Protein AF-A0ABD2WSD4-F1 (afdb_monomer)

pLDDT: mean 78.2, std 15.81, range [37.16, 94.56]

Structure (mmCIF, N/CA/C/O backbone):
data_AF-A0ABD2WSD4-F1
#
_entry.id   AF-A0ABD2WSD4-F1
#
loop_
_atom_site.gro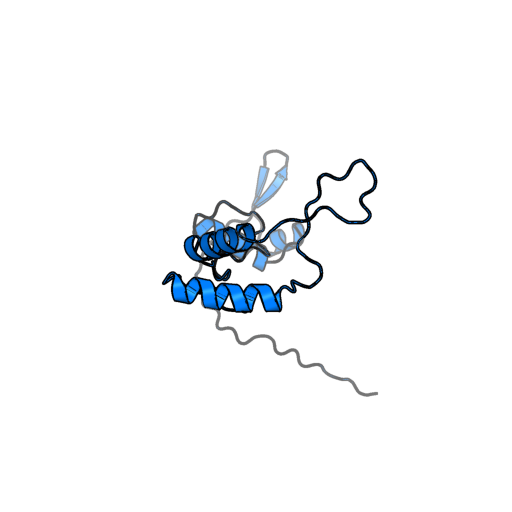up_PDB
_atom_site.id
_atom_site.type_symbol
_atom_site.label_atom_id
_atom_site.label_alt_id
_atom_site.label_comp_id
_atom_site.label_asym_id
_atom_site.label_entity_id
_atom_site.label_seq_id
_atom_site.pdbx_PDB_ins_code
_atom_site.Cartn_x
_atom_site.Cartn_y
_atom_site.Cartn_z
_atom_site.occupancy
_atom_site.B_iso_or_equiv
_atom_site.auth_seq_id
_atom_site.auth_comp_id
_atom_site.auth_asym_id
_atom_site.auth_atom_id
_atom_site.pdbx_PDB_model_num
ATOM 1 N N . MET A 1 1 ? -13.947 -34.065 -41.151 1.00 37.53 1 MET A N 1
ATOM 2 C CA . MET A 1 1 ? -12.905 -33.498 -40.272 1.00 37.53 1 MET A CA 1
ATOM 3 C C . MET A 1 1 ? -13.086 -31.996 -40.296 1.00 37.53 1 MET A C 1
ATOM 5 O O . MET A 1 1 ? -12.876 -31.385 -41.333 1.00 37.53 1 MET A O 1
ATOM 9 N N . SER A 1 2 ? -13.645 -31.457 -39.219 1.00 37.16 2 SER A N 1
ATOM 10 C CA . SER A 1 2 ? -14.082 -30.067 -39.098 1.00 37.16 2 SER A CA 1
ATOM 11 C C . SER A 1 2 ? -12.880 -29.175 -38.793 1.00 37.16 2 SER A C 1
ATOM 13 O O . SER A 1 2 ? -12.248 -29.340 -37.753 1.00 37.16 2 SER A O 1
ATOM 15 N N . GLU A 1 3 ? -12.548 -28.251 -39.689 1.00 42.81 3 GLU A N 1
ATOM 16 C CA . GLU A 1 3 ? -11.527 -27.234 -39.435 1.00 42.81 3 GLU A CA 1
ATOM 17 C C . GLU A 1 3 ? -12.188 -26.005 -38.801 1.00 4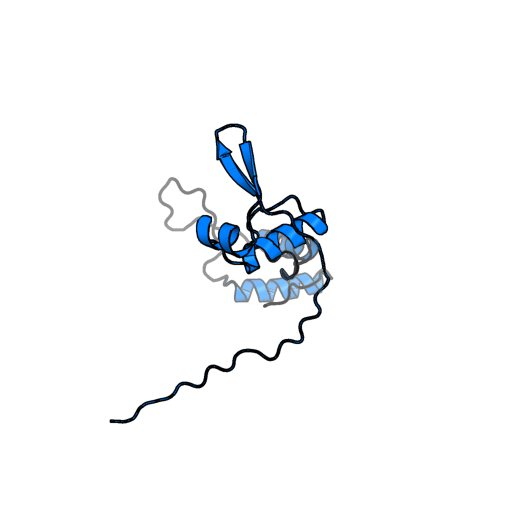2.81 3 GLU A C 1
ATOM 19 O O . GLU A 1 3 ? -12.738 -25.139 -39.485 1.00 42.81 3 GLU A O 1
ATOM 24 N N . ASP A 1 4 ? -12.143 -25.948 -37.468 1.00 43.78 4 ASP A N 1
ATOM 25 C CA . ASP A 1 4 ? -12.485 -24.770 -36.671 1.00 43.78 4 ASP A CA 1
ATOM 26 C C . ASP A 1 4 ? -11.496 -23.634 -36.974 1.00 43.78 4 ASP A C 1
ATOM 28 O O . ASP A 1 4 ? -10.434 -23.480 -36.360 1.00 43.78 4 ASP A O 1
ATOM 32 N N . ARG A 1 5 ? -11.853 -22.811 -37.958 1.00 46.75 5 ARG A N 1
ATOM 33 C CA . ARG A 1 5 ? -11.163 -21.567 -38.288 1.00 46.75 5 ARG A CA 1
ATOM 34 C C . ARG A 1 5 ? -11.478 -20.539 -37.197 1.00 46.75 5 ARG A C 1
ATOM 36 O O . ARG A 1 5 ? -12.403 -19.744 -37.332 1.00 46.75 5 ARG A O 1
ATOM 43 N N . ARG A 1 6 ? -10.705 -20.545 -36.106 1.00 46.69 6 ARG A N 1
ATOM 44 C CA . ARG A 1 6 ? -10.730 -19.474 -35.094 1.00 46.69 6 ARG A CA 1
ATOM 45 C C . ARG A 1 6 ? -10.366 -18.148 -35.770 1.00 46.69 6 ARG A C 1
ATOM 47 O O . ARG A 1 6 ? -9.192 -17.859 -35.992 1.00 46.69 6 ARG A O 1
ATOM 54 N N . GLN A 1 7 ? -11.370 -17.351 -36.125 1.00 47.84 7 GLN A N 1
ATOM 55 C CA . GLN A 1 7 ? -11.170 -15.959 -36.512 1.00 47.84 7 GLN A CA 1
ATOM 56 C C . GLN A 1 7 ? -10.588 -15.214 -35.307 1.00 47.84 7 GLN A C 1
ATOM 58 O O . GLN A 1 7 ? -11.196 -15.169 -34.242 1.00 47.84 7 GLN A O 1
ATOM 63 N N . ASN A 1 8 ? -9.384 -14.672 -35.470 1.00 43.84 8 ASN A N 1
ATOM 64 C CA . ASN A 1 8 ? -8.741 -13.816 -34.486 1.00 43.84 8 ASN A CA 1
ATOM 65 C C . ASN A 1 8 ? -9.231 -12.367 -34.685 1.00 43.84 8 ASN A C 1
ATOM 67 O O . ASN A 1 8 ? -8.937 -11.790 -35.735 1.00 43.84 8 ASN A O 1
ATOM 71 N N . PRO A 1 9 ? -9.952 -11.758 -33.728 1.00 45.53 9 PRO A N 1
ATOM 72 C CA . PRO A 1 9 ? -10.396 -10.373 -33.818 1.00 45.53 9 PRO A CA 1
ATOM 73 C C . PRO A 1 9 ? -9.261 -9.425 -33.386 1.00 45.53 9 PRO A C 1
ATOM 75 O O . PRO A 1 9 ? -9.311 -8.789 -32.337 1.00 45.53 9 PRO A O 1
ATOM 78 N N . LEU A 1 10 ? -8.211 -9.332 -34.203 1.00 46.12 10 LEU A N 1
ATOM 79 C CA . LEU A 1 10 ? -7.249 -8.225 -34.175 1.00 46.12 10 LEU A CA 1
ATOM 80 C C . LEU A 1 10 ? -7.657 -7.242 -35.277 1.00 46.12 10 LEU A C 1
ATOM 82 O O . LEU A 1 10 ? -7.934 -7.656 -36.392 1.00 46.12 10 LEU A O 1
ATOM 86 N N . ALA A 1 11 ? -7.658 -5.932 -35.126 1.00 42.78 11 ALA A N 1
ATOM 87 C CA . ALA A 1 11 ? -7.443 -5.063 -33.993 1.00 42.78 11 ALA A CA 1
ATOM 88 C C . ALA A 1 11 ? -7.926 -3.707 -34.515 1.00 42.78 11 ALA A C 1
ATOM 90 O O . ALA A 1 11 ? -7.233 -3.070 -35.306 1.00 42.78 11 ALA A O 1
ATOM 91 N N . ASN A 1 12 ? -9.130 -3.279 -34.146 1.00 44.84 12 ASN A N 1
ATOM 92 C CA . ASN A 1 12 ? -9.549 -1.918 -34.449 1.00 44.84 12 ASN A CA 1
ATOM 93 C C . ASN A 1 12 ? -9.056 -1.024 -33.311 1.00 44.84 12 ASN A C 1
ATOM 95 O O . ASN A 1 12 ? -9.745 -0.828 -32.313 1.00 44.84 12 ASN A O 1
ATOM 99 N N . GLN A 1 13 ? -7.817 -0.551 -33.420 1.00 51.56 13 GLN A N 1
ATOM 100 C CA . GLN A 1 13 ? -7.329 0.542 -32.590 1.00 51.56 13 GLN A CA 1
ATOM 101 C C . GLN A 1 13 ? -6.702 1.583 -33.505 1.00 51.56 13 GLN A C 1
ATOM 103 O O . GLN A 1 13 ? -5.620 1.391 -34.054 1.00 51.56 13 GLN A O 1
ATOM 108 N N . ALA A 1 14 ? -7.441 2.678 -33.676 1.00 42.09 14 ALA A N 1
ATOM 109 C CA . ALA A 1 14 ? -7.022 3.88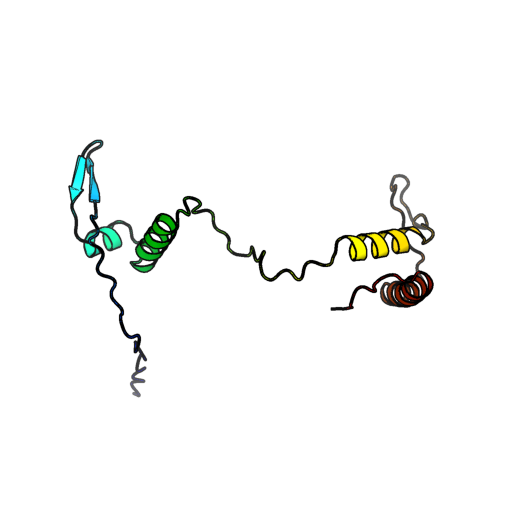4 -34.362 1.00 42.09 14 ALA A CA 1
ATOM 110 C C . ALA A 1 14 ? -5.652 4.348 -33.837 1.00 42.09 14 ALA A C 1
ATOM 112 O O . ALA A 1 14 ? -5.528 4.875 -32.729 1.00 42.09 14 ALA A O 1
ATOM 113 N N . GLY A 1 15 ? -4.611 4.129 -34.637 1.00 40.66 15 GLY A N 1
ATOM 114 C CA . GLY A 1 15 ? -3.255 4.552 -34.328 1.00 40.66 15 GLY A CA 1
ATOM 115 C C . GLY A 1 15 ? -3.117 6.064 -34.463 1.00 40.66 15 GLY A C 1
ATOM 116 O O . GLY A 1 15 ? -2.854 6.574 -35.546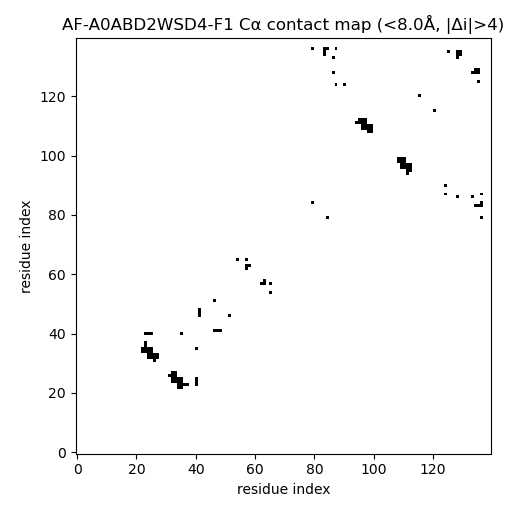 1.00 40.66 15 GLY A O 1
ATOM 117 N N . LYS A 1 16 ? -3.251 6.802 -33.357 1.00 49.31 16 LYS A N 1
ATOM 118 C CA . LYS A 1 16 ? -2.678 8.151 -33.254 1.00 49.31 16 LYS A CA 1
ATOM 119 C C . LYS A 1 16 ? -1.167 8.007 -33.053 1.00 49.31 16 LYS A C 1
ATOM 121 O O . LYS A 1 16 ? -0.682 7.961 -31.923 1.00 49.31 16 LYS A O 1
ATOM 126 N N . GLU A 1 17 ? -0.415 7.915 -34.145 1.00 54.53 17 GLU A N 1
ATOM 127 C CA . GLU A 1 17 ? 1.047 7.945 -34.091 1.00 54.53 17 GLU A CA 1
ATOM 128 C C . GLU A 1 17 ? 1.535 9.366 -33.788 1.00 54.53 17 GLU A C 1
ATOM 130 O O . GLU A 1 17 ? 1.543 10.252 -34.640 1.00 54.53 17 GLU A O 1
ATOM 135 N N . LYS A 1 18 ? 1.974 9.602 -32.548 1.00 54.44 18 LYS A N 1
ATOM 136 C CA . LYS A 1 18 ? 2.861 10.732 -32.255 1.00 54.44 18 LYS A CA 1
ATOM 137 C C . LYS A 1 18 ? 4.258 10.340 -32.728 1.00 54.44 18 LYS A C 1
ATOM 139 O O . LYS A 1 18 ? 4.937 9.549 -32.071 1.00 54.44 18 LYS A O 1
ATOM 144 N N . ASN A 1 19 ? 4.639 10.859 -33.891 1.00 55.75 19 ASN A N 1
ATOM 145 C CA . ASN A 1 19 ? 5.909 10.583 -34.547 1.00 55.75 19 ASN A CA 1
ATOM 146 C C . ASN A 1 19 ? 7.071 11.108 -33.685 1.00 55.75 19 ASN A C 1
ATOM 148 O O . ASN A 1 19 ? 7.302 12.311 -33.581 1.00 55.75 19 ASN A O 1
ATOM 152 N N . HIS A 1 20 ? 7.770 10.201 -33.010 1.00 64.94 20 HIS A N 1
ATOM 153 C CA . HIS A 1 20 ? 9.004 10.506 -32.299 1.00 64.94 20 HIS A CA 1
ATOM 154 C C . HIS A 1 20 ? 10.114 9.687 -32.932 1.00 64.94 20 HIS A C 1
ATOM 156 O O . HIS A 1 20 ? 10.041 8.457 -32.929 1.00 64.94 20 HIS A O 1
ATOM 162 N N . ASN A 1 21 ? 11.147 10.364 -33.429 1.00 77.00 21 ASN A N 1
ATOM 163 C CA . ASN A 1 21 ? 12.318 9.683 -33.949 1.00 77.00 21 ASN A CA 1
ATOM 164 C C . ASN A 1 21 ? 13.087 9.040 -32.783 1.00 77.00 21 ASN A C 1
ATOM 166 O O . ASN A 1 21 ? 13.371 9.703 -31.783 1.00 77.00 21 ASN A O 1
ATOM 170 N N . ARG A 1 22 ? 13.374 7.739 -32.881 1.00 82.50 22 ARG A N 1
ATOM 171 C CA . ARG A 1 22 ? 14.051 6.966 -31.832 1.00 82.50 22 ARG A CA 1
ATOM 172 C C . ARG A 1 22 ? 15.333 6.374 -32.386 1.00 82.50 22 ARG A C 1
ATOM 174 O O . ARG A 1 22 ? 15.309 5.687 -33.403 1.00 82.50 22 ARG A O 1
ATOM 181 N N . LEU A 1 23 ? 16.431 6.606 -31.678 1.00 89.00 23 LEU A N 1
ATOM 182 C CA . LEU A 1 23 ? 17.713 5.983 -31.965 1.00 89.00 23 LEU A CA 1
ATOM 183 C C . LEU A 1 23 ? 17.834 4.688 -31.156 1.00 89.00 23 LEU A C 1
ATOM 185 O O . LEU A 1 23 ? 17.754 4.721 -29.931 1.00 89.00 23 LEU A O 1
ATOM 189 N N . TYR A 1 24 ? 18.036 3.566 -31.843 1.00 90.81 24 TYR A N 1
ATOM 190 C CA . TYR A 1 24 ? 18.288 2.266 -31.225 1.00 90.81 24 TYR A CA 1
ATOM 191 C C . TYR A 1 24 ? 19.756 1.894 -31.404 1.00 90.81 24 TYR A C 1
ATOM 193 O O . TYR A 1 24 ? 20.280 1.959 -32.518 1.00 90.81 24 TYR A O 1
ATOM 201 N N . THR A 1 25 ? 20.417 1.505 -30.316 1.00 93.88 25 THR A N 1
ATOM 202 C CA . THR A 1 25 ? 21.816 1.078 -30.334 1.00 93.88 25 THR A CA 1
ATOM 203 C C . THR A 1 25 ? 22.019 -0.202 -29.540 1.00 93.88 25 THR A C 1
ATOM 205 O O . THR A 1 25 ? 21.352 -0.423 -28.531 1.00 93.88 25 THR A O 1
ATOM 208 N N . LEU A 1 26 ? 22.934 -1.045 -30.007 1.00 92.06 26 LEU A N 1
ATOM 209 C CA . LEU A 1 26 ? 23.382 -2.251 -29.312 1.00 92.06 26 LEU A CA 1
ATOM 210 C C . LEU A 1 26 ? 24.896 -2.169 -29.076 1.00 92.06 26 LEU A C 1
ATOM 212 O O . LEU A 1 26 ? 25.584 -1.517 -29.866 1.00 92.06 26 LEU A O 1
ATOM 216 N N . PRO A 1 27 ? 25.418 -2.775 -27.997 1.00 92.62 27 PRO A N 1
ATOM 217 C CA . PRO A 1 27 ? 26.858 -2.885 -27.800 1.00 92.62 27 PRO A CA 1
ATOM 218 C C . PRO A 1 27 ? 27.454 -3.787 -28.889 1.00 92.62 27 PRO A C 1
ATOM 220 O O . PRO A 1 27 ? 26.900 -4.847 -29.179 1.00 92.62 27 PRO A O 1
ATOM 223 N N . TYR A 1 28 ? 28.538 -3.330 -29.508 1.00 86.56 28 TYR A N 1
ATOM 224 C CA . TYR A 1 28 ? 29.326 -4.103 -30.469 1.00 86.56 28 TYR A CA 1
ATOM 225 C C . TYR A 1 28 ? 30.635 -4.572 -29.819 1.00 86.56 28 TYR A C 1
ATOM 227 O O . TYR A 1 28 ? 30.909 -5.764 -29.837 1.00 86.56 28 TYR A O 1
ATOM 235 N N . ASP A 1 29 ? 31.330 -3.656 -29.135 1.00 87.75 29 ASP A N 1
ATOM 236 C CA . ASP A 1 29 ? 32.535 -3.899 -28.327 1.00 87.75 29 ASP A CA 1
ATOM 237 C C . ASP A 1 29 ? 32.432 -3.155 -26.978 1.00 87.75 29 ASP A C 1
ATOM 239 O O . ASP A 1 29 ? 31.487 -2.389 -26.762 1.00 87.75 29 ASP A O 1
ATOM 243 N N . ASP A 1 30 ? 33.417 -3.319 -26.082 1.00 77.50 30 ASP A N 1
ATOM 244 C CA . ASP A 1 30 ? 33.439 -2.722 -24.728 1.00 77.50 30 ASP A CA 1
ATOM 245 C C . ASP A 1 30 ? 33.220 -1.197 -24.703 1.00 77.50 30 ASP A C 1
ATOM 247 O O . ASP A 1 30 ? 32.779 -0.641 -23.696 1.00 77.50 30 ASP A O 1
ATOM 251 N N . SER A 1 31 ? 33.512 -0.496 -25.802 1.00 80.06 31 SER A N 1
ATOM 252 C CA . SER A 1 31 ? 33.326 0.960 -25.913 1.00 80.06 31 SER A CA 1
ATOM 253 C C . SER A 1 31 ? 32.464 1.402 -27.096 1.00 80.06 31 SER A C 1
ATOM 255 O O . SER A 1 31 ? 32.096 2.577 -27.169 1.00 80.06 31 SER A O 1
ATOM 257 N N . GLU A 1 32 ? 32.089 0.494 -28.001 1.00 87.88 32 GLU A N 1
ATOM 258 C CA . GLU A 1 32 ? 31.407 0.858 -29.243 1.00 87.88 32 GLU A CA 1
ATOM 259 C C . GLU A 1 32 ? 29.952 0.400 -29.282 1.00 87.88 32 GLU A C 1
ATOM 261 O O . GLU A 1 32 ? 29.590 -0.721 -28.918 1.00 87.88 32 GLU A O 1
ATOM 266 N N . LYS A 1 33 ? 29.092 1.304 -29.758 1.00 92.31 33 LYS A N 1
ATOM 267 C CA . LYS A 1 33 ? 27.661 1.065 -29.927 1.00 92.31 33 LYS A CA 1
ATOM 268 C C . LYS A 1 33 ? 27.293 1.189 -31.394 1.00 92.31 33 LYS A C 1
ATOM 270 O O . LYS A 1 33 ? 27.453 2.253 -31.991 1.00 92.31 33 LYS A O 1
ATOM 275 N N . ILE A 1 34 ? 26.714 0.131 -31.946 1.00 93.50 34 ILE A N 1
ATOM 276 C CA . ILE A 1 34 ? 26.215 0.114 -33.317 1.00 93.50 34 ILE A CA 1
ATOM 277 C C . ILE A 1 34 ? 24.755 0.564 -33.361 1.00 93.50 34 ILE A C 1
ATOM 279 O O . ILE A 1 34 ? 23.946 0.202 -32.505 1.00 93.50 34 ILE A O 1
ATOM 283 N N . LYS A 1 35 ? 24.405 1.371 -34.367 1.00 93.31 35 LYS A N 1
ATOM 284 C CA . LYS A 1 35 ? 23.018 1.774 -34.630 1.00 93.31 35 LYS A CA 1
ATOM 285 C C .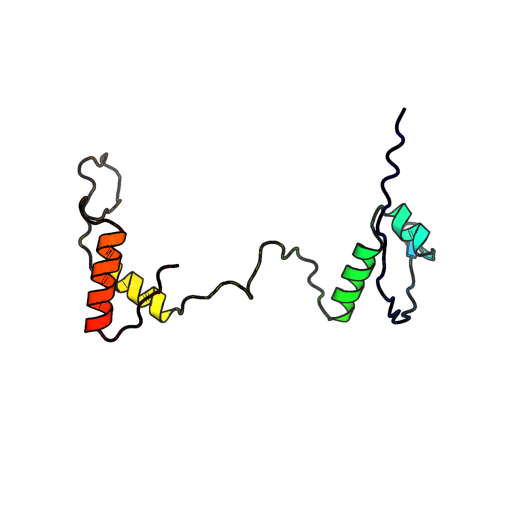 LYS A 1 35 ? 22.278 0.632 -35.313 1.00 93.31 35 LYS A C 1
ATOM 287 O O . LYS A 1 35 ? 22.746 0.108 -36.318 1.00 93.31 35 LYS A O 1
ATOM 292 N N . VAL A 1 36 ? 21.104 0.289 -34.801 1.00 93.00 36 VAL A N 1
ATOM 293 C CA . VAL A 1 36 ? 20.277 -0.799 -35.336 1.00 93.00 36 VAL A CA 1
ATOM 294 C C . VAL A 1 36 ? 18.843 -0.341 -35.561 1.00 93.00 36 VAL A C 1
ATOM 296 O O . VAL A 1 36 ? 18.421 0.707 -35.072 1.00 93.00 36 VAL A O 1
ATOM 299 N N . CYS A 1 37 ? 18.065 -1.124 -36.307 1.00 92.31 37 CYS A N 1
ATOM 300 C CA . CYS A 1 37 ? 16.632 -0.885 -36.423 1.00 92.31 37 CYS A CA 1
ATOM 301 C C . CYS A 1 37 ? 15.890 -1.365 -35.162 1.00 92.31 37 CYS A C 1
ATOM 303 O O . CYS A 1 37 ? 16.375 -2.210 -34.406 1.00 92.31 37 CYS A O 1
ATOM 305 N N . GLN A 1 38 ? 14.667 -0.867 -34.960 1.00 88.94 38 GLN A N 1
ATOM 306 C CA . GLN A 1 38 ? 13.823 -1.274 -33.832 1.00 88.94 38 GLN A CA 1
ATOM 307 C C . GLN A 1 38 ? 13.590 -2.792 -33.795 1.00 88.94 38 GLN A C 1
ATOM 309 O O . GLN A 1 38 ? 13.612 -3.389 -32.722 1.00 88.94 38 GLN A O 1
ATOM 314 N N . THR A 1 39 ? 13.343 -3.415 -34.951 1.00 91.69 39 THR A N 1
ATOM 315 C CA . THR A 1 39 ? 13.069 -4.857 -35.040 1.00 91.69 39 THR A CA 1
ATOM 316 C C . THR A 1 39 ? 14.260 -5.677 -34.563 1.00 91.69 39 THR A C 1
ATOM 318 O O . THR A 1 39 ? 14.077 -6.603 -33.779 1.00 91.69 39 THR A O 1
ATOM 321 N N . MET A 1 40 ? 15.476 -5.301 -34.968 1.00 92.69 40 MET A N 1
ATOM 322 C CA . MET A 1 40 ? 16.689 -5.971 -34.511 1.00 92.69 40 MET A CA 1
ATOM 323 C C . MET A 1 40 ? 16.875 -5.798 -33.007 1.00 92.69 40 MET A C 1
ATOM 325 O O . MET A 1 40 ? 17.035 -6.783 -32.306 1.00 92.69 40 MET A O 1
ATOM 329 N N . PHE A 1 41 ? 16.738 -4.579 -32.487 1.00 93.88 41 PHE A N 1
ATOM 330 C CA . PHE A 1 41 ? 16.862 -4.313 -31.052 1.00 93.88 41 PHE A CA 1
ATOM 331 C C . PHE A 1 41 ? 15.917 -5.171 -30.188 1.00 93.88 41 PHE A C 1
ATOM 333 O O . PHE A 1 41 ? 16.334 -5.780 -29.208 1.00 93.88 41 PHE A O 1
ATOM 340 N N . VAL A 1 42 ? 14.639 -5.234 -30.572 1.00 93.44 42 VAL A N 1
ATOM 341 C CA . VAL A 1 42 ? 13.582 -5.989 -29.875 1.00 93.44 42 VAL A CA 1
ATOM 342 C C . VAL A 1 42 ? 13.860 -7.491 -29.922 1.00 93.44 42 VAL A C 1
ATOM 344 O O . VAL A 1 42 ? 13.797 -8.151 -28.887 1.00 93.44 42 VAL A O 1
ATOM 347 N N . ASN A 1 43 ? 14.211 -8.015 -31.098 1.00 94.56 43 ASN A N 1
ATOM 348 C CA . ASN A 1 43 ? 14.466 -9.442 -31.282 1.00 94.56 43 ASN A CA 1
ATOM 349 C C . ASN A 1 43 ? 15.762 -9.886 -30.594 1.00 94.56 43 ASN A C 1
ATOM 351 O O . ASN A 1 43 ? 15.770 -10.923 -29.942 1.00 94.56 43 ASN A O 1
ATOM 355 N N . THR A 1 44 ? 16.834 -9.095 -30.695 1.00 94.06 44 THR A N 1
ATOM 356 C CA . THR A 1 44 ? 18.126 -9.401 -30.067 1.00 94.06 44 THR A CA 1
ATOM 357 C C . THR A 1 44 ? 18.031 -9.408 -28.543 1.00 94.06 44 THR A C 1
ATOM 359 O O . THR A 1 44 ? 18.621 -10.274 -27.909 1.00 94.06 44 THR A O 1
ATOM 362 N N . LEU A 1 45 ? 17.269 -8.486 -27.944 1.00 92.94 45 LEU A N 1
ATOM 363 C CA . LEU A 1 45 ? 17.081 -8.435 -26.489 1.00 92.94 45 LEU A CA 1
ATOM 364 C C . LEU A 1 45 ? 15.925 -9.317 -25.985 1.00 92.94 45 LEU A C 1
ATOM 366 O O . LEU A 1 45 ? 15.709 -9.396 -24.778 1.00 92.94 45 LEU A O 1
ATOM 370 N N . GLY A 1 46 ? 15.152 -9.945 -26.878 1.00 93.00 46 GLY A N 1
ATOM 371 C CA . GLY A 1 46 ? 14.007 -10.785 -26.509 1.00 93.00 46 GLY A CA 1
ATOM 372 C C . GLY A 1 46 ? 12.877 -10.037 -25.787 1.00 93.00 46 GLY A C 1
ATOM 373 O O . GLY A 1 46 ? 12.098 -10.644 -25.055 1.00 93.00 46 GLY A O 1
ATOM 374 N N . ILE A 1 47 ? 12.777 -8.718 -25.964 1.00 93.56 47 ILE A N 1
ATOM 375 C CA . ILE A 1 47 ? 11.760 -7.876 -25.316 1.00 93.56 47 ILE A CA 1
ATOM 376 C C . ILE A 1 47 ? 10.642 -7.529 -26.291 1.00 93.56 47 ILE A C 1
ATOM 378 O O . ILE A 1 47 ? 10.828 -7.564 -27.498 1.00 93.56 47 ILE A O 1
ATOM 382 N N . SER A 1 48 ? 9.472 -7.126 -25.795 1.00 90.25 48 SER A N 1
ATOM 383 C CA . SER A 1 48 ? 8.391 -6.652 -26.666 1.00 90.25 48 SER A CA 1
ATOM 384 C C . SER A 1 48 ? 8.500 -5.151 -26.958 1.00 90.25 48 SER A C 1
ATOM 386 O O . SER A 1 48 ? 9.018 -4.362 -26.162 1.00 90.25 48 SER A O 1
ATOM 388 N N . ARG A 1 49 ? 7.917 -4.710 -28.082 1.00 88.38 49 ARG A N 1
ATOM 389 C CA . ARG A 1 49 ? 7.792 -3.275 -28.414 1.00 88.38 49 ARG A CA 1
ATOM 390 C C . ARG A 1 49 ? 7.074 -2.483 -27.310 1.00 88.38 49 ARG A C 1
ATOM 392 O O . ARG A 1 49 ? 7.402 -1.320 -27.073 1.00 88.38 49 ARG A O 1
ATOM 399 N N . SER A 1 50 ? 6.126 -3.114 -26.616 1.00 87.25 50 SER A N 1
ATOM 400 C CA . SER A 1 50 ? 5.366 -2.516 -25.513 1.00 87.25 50 SER A CA 1
ATOM 401 C C . SER A 1 50 ? 6.239 -2.172 -24.308 1.00 87.25 50 SER A C 1
ATOM 403 O O . SER A 1 50 ? 6.013 -1.139 -23.677 1.00 87.25 50 SER A O 1
ATOM 405 N N . VAL A 1 51 ? 7.268 -2.976 -24.016 1.00 88.06 51 VAL A N 1
ATOM 406 C CA . VAL A 1 51 ? 8.234 -2.686 -22.943 1.00 88.06 51 VAL A CA 1
ATOM 407 C C . VAL A 1 51 ? 9.011 -1.414 -23.269 1.00 88.06 51 VAL A C 1
ATOM 409 O O . VAL A 1 51 ? 9.029 -0.483 -22.467 1.00 88.06 51 VAL A O 1
ATOM 412 N N . VAL A 1 52 ? 9.556 -1.319 -24.487 1.00 88.81 52 VAL A N 1
ATOM 413 C CA . VAL A 1 52 ? 10.285 -0.127 -24.953 1.00 88.81 52 VAL A CA 1
ATOM 414 C C . VAL A 1 52 ? 9.402 1.121 -24.871 1.00 88.81 52 VAL A C 1
ATOM 416 O O . VAL A 1 52 ? 9.825 2.153 -24.360 1.00 88.81 52 VAL A O 1
ATOM 419 N N . ASN A 1 53 ? 8.153 1.034 -25.335 1.00 88.12 53 ASN A N 1
ATOM 420 C CA . ASN A 1 53 ? 7.207 2.149 -25.261 1.00 88.12 53 ASN A CA 1
ATOM 421 C C . ASN A 1 53 ? 6.914 2.575 -23.819 1.00 88.12 53 ASN A C 1
ATOM 423 O O . ASN A 1 53 ? 6.909 3.769 -23.531 1.00 88.12 53 ASN A O 1
ATOM 427 N N . THR A 1 54 ? 6.693 1.614 -22.921 1.00 86.94 54 THR A N 1
ATOM 428 C CA . THR A 1 54 ? 6.425 1.880 -21.502 1.00 86.94 54 THR A CA 1
ATOM 429 C C . THR A 1 54 ? 7.590 2.620 -20.853 1.00 86.94 54 THR A C 1
ATOM 431 O O . THR A 1 54 ? 7.373 3.658 -20.232 1.00 86.94 54 THR A O 1
ATOM 434 N N . VAL A 1 55 ? 8.823 2.143 -21.050 1.00 87.12 55 VAL A N 1
ATOM 435 C CA . VAL A 1 55 ? 10.029 2.782 -20.499 1.00 87.12 55 VAL A CA 1
ATOM 436 C C . VAL A 1 55 ? 10.197 4.196 -21.053 1.00 87.12 55 VAL A C 1
ATOM 438 O O . VAL A 1 55 ? 10.384 5.136 -20.287 1.00 87.12 55 VAL A O 1
ATOM 441 N N . MET A 1 56 ? 10.039 4.384 -22.366 1.00 85.94 56 MET A N 1
ATOM 442 C CA . MET A 1 56 ? 10.138 5.714 -22.978 1.00 85.94 56 MET A CA 1
ATOM 443 C C . MET A 1 56 ? 9.063 6.680 -22.469 1.00 85.94 56 MET A C 1
ATOM 445 O O . MET A 1 56 ? 9.340 7.863 -22.296 1.00 85.94 56 MET A O 1
ATOM 449 N N . ASN A 1 57 ? 7.841 6.203 -22.228 1.00 84.31 57 ASN A N 1
ATOM 450 C CA . ASN A 1 57 ? 6.769 7.033 -21.680 1.00 84.31 57 ASN A CA 1
ATOM 451 C C . ASN A 1 57 ? 7.036 7.417 -20.218 1.00 84.31 57 ASN A C 1
ATOM 453 O O . ASN A 1 57 ? 6.813 8.569 -19.857 1.00 84.31 57 ASN A O 1
ATOM 457 N N . LYS A 1 58 ? 7.563 6.495 -19.401 1.00 82.88 58 LYS A N 1
ATOM 458 C CA . LYS A 1 58 ? 7.989 6.789 -18.023 1.00 82.88 58 LYS A CA 1
ATOM 459 C C . LYS A 1 58 ? 9.101 7.839 -17.988 1.00 82.88 58 LYS A C 1
ATOM 461 O O . LYS A 1 58 ? 8.948 8.859 -17.325 1.00 82.88 58 LYS A O 1
ATOM 466 N N . LEU A 1 59 ? 10.141 7.656 -18.807 1.00 83.25 59 LEU A N 1
ATOM 467 C CA . LEU A 1 59 ? 11.249 8.609 -18.939 1.00 83.25 59 LEU A CA 1
ATOM 468 C C . LEU A 1 59 ? 10.774 10.000 -19.385 1.00 83.25 59 LEU A C 1
ATOM 470 O O . LEU A 1 59 ? 11.206 11.004 -18.829 1.00 83.25 59 LEU A O 1
ATOM 474 N N . LYS A 1 60 ? 9.849 10.077 -20.353 1.00 81.69 60 LYS A N 1
ATOM 475 C CA . LYS A 1 60 ? 9.252 11.352 -20.796 1.00 81.69 60 LYS A CA 1
ATOM 476 C C . LYS A 1 60 ? 8.487 12.075 -19.694 1.00 81.69 60 LYS A C 1
ATOM 478 O O . LYS A 1 60 ? 8.505 13.298 -19.654 1.00 81.69 60 LYS A O 1
ATOM 483 N N . ASN A 1 61 ? 7.818 11.327 -18.825 1.00 78.94 61 ASN A N 1
ATOM 484 C CA . ASN A 1 61 ? 7.066 11.882 -17.705 1.00 78.94 61 ASN A CA 1
ATOM 485 C C . ASN A 1 61 ? 7.971 12.254 -16.514 1.00 78.94 61 ASN A C 1
ATOM 487 O O . ASN A 1 61 ? 7.455 12.621 -15.462 1.00 78.94 61 ASN A O 1
ATOM 491 N N . GLY A 1 62 ? 9.299 12.144 -16.656 1.00 75.31 62 GLY A N 1
ATOM 492 C CA . GLY A 1 62 ? 10.258 12.393 -15.579 1.00 75.31 62 GLY A CA 1
ATOM 493 C C . GLY A 1 62 ? 10.287 11.292 -14.516 1.00 75.31 62 GLY A C 1
ATOM 494 O O . GLY A 1 62 ? 10.936 11.456 -13.486 1.00 75.31 62 GLY A O 1
ATOM 495 N N . GLU A 1 63 ? 9.608 10.162 -14.744 1.00 72.12 63 GLU A N 1
ATOM 496 C CA . GLU A 1 63 ? 9.639 9.015 -13.840 1.00 72.12 63 GLU A CA 1
ATOM 497 C C . GLU A 1 63 ? 10.923 8.216 -14.109 1.00 72.12 63 GLU A C 1
ATOM 499 O O . GLU A 1 63 ? 10.995 7.385 -15.015 1.00 72.12 63 GLU A O 1
ATOM 504 N N . VAL A 1 64 ? 11.963 8.517 -13.328 1.00 66.75 64 VAL A N 1
ATOM 505 C CA . VAL A 1 64 ? 13.236 7.768 -13.304 1.00 66.75 64 VAL A CA 1
ATOM 506 C C . VAL A 1 64 ? 13.086 6.457 -12.522 1.00 66.75 64 VAL A C 1
ATOM 508 O O . VAL A 1 64 ? 13.870 5.523 -12.680 1.00 66.75 64 VAL A O 1
ATOM 511 N N . ASP A 1 65 ? 12.044 6.373 -11.698 1.00 71.31 65 ASP A N 1
ATOM 512 C CA . ASP A 1 65 ? 11.753 5.212 -10.879 1.00 71.31 65 ASP A CA 1
ATOM 513 C C . ASP A 1 65 ? 11.085 4.094 -11.703 1.00 71.31 65 ASP A C 1
ATOM 515 O O . ASP A 1 65 ? 9.878 4.087 -11.965 1.00 71.31 65 ASP A O 1
ATOM 519 N N . LEU A 1 66 ? 11.899 3.130 -12.135 1.00 73.94 66 LEU A N 1
ATOM 520 C CA . LEU A 1 66 ? 11.449 1.916 -12.818 1.00 73.94 66 LEU A CA 1
ATOM 521 C C . LEU A 1 66 ? 11.077 0.785 -11.843 1.00 73.94 66 LEU A C 1
ATOM 523 O O . LEU A 1 66 ? 10.839 -0.333 -12.302 1.00 73.94 66 LEU A O 1
ATOM 527 N N . ILE A 1 67 ? 10.999 1.052 -10.531 1.00 79.62 67 ILE A N 1
ATOM 528 C CA . ILE A 1 67 ? 10.605 0.052 -9.533 1.00 79.62 67 ILE A CA 1
ATOM 529 C C . ILE A 1 67 ? 9.206 -0.491 -9.854 1.00 79.62 67 ILE A C 1
ATOM 531 O O . ILE A 1 67 ? 8.288 0.237 -10.251 1.00 79.62 67 ILE A O 1
ATOM 535 N N . ASP A 1 68 ? 9.038 -1.802 -9.672 1.00 77.44 68 ASP A N 1
ATOM 536 C CA . ASP A 1 68 ? 7.741 -2.449 -9.815 1.00 77.44 68 ASP A CA 1
ATOM 537 C C . ASP A 1 68 ? 6.780 -1.969 -8.710 1.00 77.44 68 ASP A C 1
ATOM 539 O O . ASP A 1 68 ? 7.024 -2.127 -7.510 1.00 77.44 68 ASP A O 1
ATOM 543 N N . LYS A 1 69 ? 5.674 -1.348 -9.130 1.00 77.56 69 LYS A N 1
ATOM 544 C CA . LYS A 1 69 ? 4.596 -0.851 -8.258 1.00 77.56 69 LYS A CA 1
ATOM 545 C C . LYS A 1 69 ? 3.357 -1.750 -8.312 1.00 77.56 69 LYS A C 1
ATOM 547 O O . LYS A 1 69 ? 2.292 -1.359 -7.839 1.00 77.56 69 LYS A O 1
ATOM 552 N N . ARG A 1 70 ? 3.455 -2.955 -8.885 1.00 79.56 70 ARG A N 1
ATOM 553 C CA . ARG A 1 70 ? 2.369 -3.944 -8.854 1.00 79.56 70 ARG A CA 1
ATOM 554 C C . ARG A 1 70 ? 1.929 -4.221 -7.416 1.00 79.56 70 ARG A C 1
ATOM 556 O O . ARG A 1 70 ? 2.738 -4.248 -6.495 1.00 79.56 70 ARG A O 1
ATOM 563 N N . GLY A 1 71 ? 0.619 -4.367 -7.220 1.00 76.62 71 GLY A N 1
ATOM 564 C CA . GLY A 1 71 ? 0.012 -4.558 -5.898 1.00 76.62 71 GLY A CA 1
ATOM 565 C C . GLY A 1 71 ? -0.017 -3.311 -5.004 1.00 76.62 71 GLY A C 1
ATOM 566 O O . GLY A 1 71 ? -0.732 -3.309 -4.006 1.00 76.62 71 GLY A O 1
ATOM 567 N N . LYS A 1 72 ? 0.682 -2.223 -5.358 1.00 75.25 72 LYS A N 1
ATOM 568 C CA . LYS A 1 72 ? 0.621 -0.955 -4.623 1.00 75.25 72 LYS A CA 1
ATOM 569 C C . LYS A 1 72 ? -0.499 -0.103 -5.195 1.00 75.25 72 LYS A C 1
ATOM 571 O O . LYS A 1 72 ? -0.375 0.459 -6.280 1.00 75.25 72 LYS A O 1
ATOM 576 N N . ASN A 1 73 ? -1.602 -0.010 -4.461 1.00 70.88 73 ASN A N 1
ATOM 577 C CA . ASN A 1 73 ? -2.749 0.786 -4.874 1.00 70.88 73 ASN A CA 1
ATOM 578 C C . ASN A 1 73 ? -3.007 1.932 -3.891 1.00 70.88 73 ASN A C 1
ATOM 580 O O . ASN A 1 73 ? -4.010 1.962 -3.181 1.00 70.88 73 ASN A O 1
ATOM 584 N N . GLU A 1 74 ? -2.080 2.892 -3.849 1.00 64.44 74 GLU A N 1
ATOM 585 C CA . GLU A 1 74 ? -2.183 4.074 -2.977 1.00 64.44 74 GLU A CA 1
ATOM 586 C C . GLU A 1 74 ? -3.449 4.899 -3.244 1.00 64.44 74 GLU A C 1
ATOM 588 O O . GLU A 1 74 ? -3.956 5.560 -2.340 1.00 64.44 74 GLU A O 1
ATOM 593 N N . LYS A 1 75 ? -3.981 4.833 -4.472 1.00 63.25 75 LYS A N 1
ATOM 594 C CA . LYS A 1 75 ? -5.162 5.590 -4.906 1.00 63.25 75 LYS A CA 1
ATOM 595 C C . LYS A 1 75 ? -6.495 4.926 -4.549 1.00 63.25 75 LYS A C 1
ATOM 597 O O . LYS A 1 75 ? -7.517 5.600 -4.599 1.00 63.25 75 LYS A O 1
ATOM 602 N N . THR A 1 76 ? -6.513 3.632 -4.219 1.00 58.50 76 THR A N 1
ATOM 603 C CA . THR A 1 76 ? -7.763 2.871 -3.986 1.00 58.50 76 THR A CA 1
ATOM 604 C C . THR A 1 76 ? -7.903 2.359 -2.556 1.00 58.50 76 THR A C 1
ATOM 606 O O . THR A 1 76 ? -8.976 1.893 -2.179 1.00 58.50 76 THR A O 1
ATOM 609 N N . ALA A 1 77 ? -6.872 2.486 -1.718 1.00 61.06 77 ALA A N 1
ATOM 610 C CA . ALA A 1 77 ? -7.059 2.303 -0.287 1.00 61.06 77 ALA A CA 1
ATOM 611 C C . ALA A 1 77 ? -8.003 3.409 0.210 1.00 61.06 77 ALA A C 1
ATOM 613 O O . ALA A 1 77 ? -7.605 4.571 0.295 1.00 61.06 77 ALA A O 1
ATOM 614 N N . LYS A 1 78 ? -9.263 3.065 0.510 1.00 66.31 78 LYS A N 1
ATOM 615 C CA . LYS A 1 78 ? -10.154 3.912 1.310 1.00 66.31 78 LYS A CA 1
ATOM 616 C C . LYS A 1 78 ? -9.470 4.099 2.661 1.00 66.31 78 LYS A C 1
ATOM 618 O O . LYS A 1 78 ? -9.609 3.262 3.548 1.00 66.31 78 LYS A O 1
ATOM 623 N N . LYS A 1 79 ? -8.636 5.132 2.775 1.00 71.00 79 LYS A N 1
ATOM 624 C CA . LYS A 1 79 ? -7.910 5.417 4.006 1.00 71.00 79 LYS A CA 1
ATOM 625 C C . LYS A 1 79 ? -8.949 5.803 5.045 1.00 71.00 79 LYS A C 1
ATOM 627 O O . LYS A 1 79 ? -9.612 6.828 4.909 1.00 71.00 79 LYS A O 1
ATOM 632 N N . ILE A 1 80 ? -9.111 4.943 6.042 1.00 79.19 80 ILE A N 1
ATOM 633 C CA . ILE A 1 80 ? -9.877 5.272 7.235 1.00 79.19 80 ILE A CA 1
ATOM 634 C C . ILE A 1 80 ? -9.164 6.474 7.879 1.00 79.19 80 ILE A C 1
ATOM 636 O O . ILE A 1 80 ? -7.933 6.448 7.982 1.00 79.19 80 ILE A O 1
ATOM 640 N N . PRO A 1 81 ? -9.884 7.544 8.257 1.00 84.88 81 PRO A N 1
ATOM 641 C CA . PRO A 1 81 ? -9.282 8.665 8.963 1.00 84.88 81 PRO A CA 1
ATOM 642 C C . PRO A 1 81 ? -8.535 8.192 10.215 1.00 84.88 81 PRO A C 1
ATOM 644 O O . PRO A 1 81 ? -8.993 7.285 10.917 1.00 84.88 81 PRO A O 1
ATOM 647 N N . LEU A 1 82 ? -7.396 8.823 10.513 1.00 84.38 82 LEU A N 1
ATOM 648 C CA . LEU A 1 82 ? -6.606 8.500 11.708 1.00 84.38 82 LEU A CA 1
ATOM 649 C C . LEU A 1 82 ? -7.446 8.644 12.982 1.00 84.38 82 LEU A C 1
ATOM 651 O O . LEU A 1 82 ? -7.451 7.741 13.807 1.00 84.38 82 LEU A O 1
ATOM 655 N N . THR A 1 83 ? -8.267 9.693 13.056 1.00 85.50 83 THR A N 1
ATOM 656 C CA . THR A 1 83 ? -9.190 9.950 14.170 1.00 85.50 83 THR A CA 1
ATOM 657 C C . THR A 1 83 ? -10.165 8.797 14.414 1.00 85.50 83 THR A C 1
ATOM 659 O O . THR A 1 83 ? -10.392 8.393 15.549 1.00 85.50 83 THR A O 1
ATOM 662 N N . THR A 1 84 ? -10.721 8.208 13.353 1.00 85.88 84 THR A N 1
ATOM 663 C CA . THR A 1 84 ? -11.602 7.037 13.467 1.00 85.88 84 THR A CA 1
ATOM 664 C C . THR A 1 84 ? -10.838 5.816 13.979 1.00 85.88 84 THR A C 1
ATOM 666 O O . THR A 1 84 ? -11.381 5.042 14.761 1.00 85.88 84 THR A O 1
ATOM 669 N N . THR A 1 85 ? -9.574 5.656 13.582 1.00 87.44 85 THR A N 1
ATOM 670 C CA . THR A 1 85 ? -8.720 4.546 14.032 1.00 87.44 85 THR A CA 1
ATOM 671 C C . THR A 1 85 ? -8.364 4.690 15.513 1.00 87.44 85 THR A C 1
ATOM 673 O O . THR A 1 85 ? -8.484 3.731 16.270 1.00 87.44 85 THR A O 1
ATOM 676 N N . GLU A 1 86 ? -8.002 5.898 15.944 1.00 89.94 86 GLU A N 1
ATOM 677 C CA . GLU A 1 86 ? -7.716 6.236 17.343 1.00 89.94 86 GLU A CA 1
ATOM 678 C C . GLU A 1 86 ? -8.934 5.999 18.241 1.00 89.94 86 GLU A C 1
ATOM 680 O O . GLU A 1 86 ? -8.806 5.343 19.270 1.00 89.94 86 GLU A O 1
ATOM 685 N N . ASN A 1 87 ? -10.128 6.419 17.807 1.00 89.94 87 ASN A N 1
ATOM 686 C CA . ASN A 1 87 ? -11.375 6.181 18.540 1.00 89.94 87 ASN A CA 1
ATOM 687 C C . ASN A 1 87 ? -11.656 4.686 18.758 1.00 89.94 87 ASN A C 1
ATOM 689 O O . ASN A 1 87 ? -12.126 4.290 19.823 1.00 8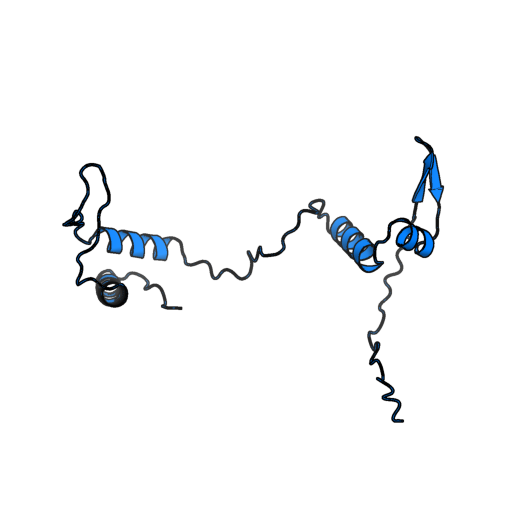9.94 87 ASN A O 1
ATOM 693 N N . VAL A 1 88 ? -11.398 3.850 17.745 1.00 90.75 88 VAL A N 1
ATOM 694 C CA . VAL A 1 88 ? -11.570 2.393 17.858 1.00 90.75 88 VAL A CA 1
ATOM 695 C C . VAL A 1 88 ? -10.553 1.809 18.840 1.00 90.75 88 VAL A C 1
ATOM 697 O O . VAL A 1 88 ? -10.923 0.992 19.678 1.00 90.75 88 VAL A O 1
ATOM 700 N N . ILE A 1 89 ? -9.290 2.238 18.775 1.00 90.69 89 ILE A N 1
ATOM 701 C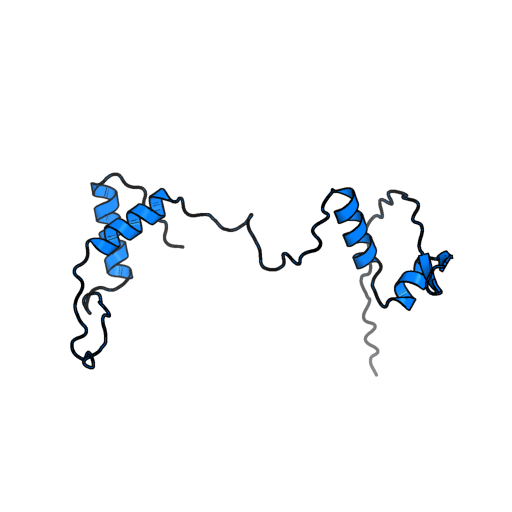 CA . ILE A 1 89 ? -8.228 1.770 19.680 1.00 90.69 89 ILE A CA 1
ATOM 702 C C . ILE A 1 89 ? -8.522 2.170 21.130 1.00 90.69 89 ILE A C 1
ATOM 704 O O . ILE A 1 89 ? -8.393 1.341 22.028 1.00 90.69 89 ILE A O 1
ATOM 708 N N . GLU A 1 90 ? -8.934 3.416 21.361 1.00 91.38 90 GLU A N 1
ATOM 709 C CA . GLU A 1 90 ? -9.338 3.920 22.677 1.00 91.38 90 GLU A CA 1
ATOM 710 C C . GLU A 1 90 ? -10.448 3.052 23.272 1.00 91.38 90 GLU A C 1
ATOM 712 O O . GLU A 1 90 ? -10.342 2.603 24.412 1.00 91.38 90 GLU A O 1
ATOM 717 N N . TYR A 1 91 ? -11.465 2.739 22.468 1.00 91.50 91 TYR A N 1
ATOM 718 C CA . TYR A 1 91 ? -12.560 1.892 22.904 1.00 91.50 91 TYR A CA 1
ATOM 719 C C . TYR A 1 91 ? -12.111 0.452 23.194 1.00 91.50 91 TYR A C 1
ATOM 721 O O . TYR A 1 91 ? -12.455 -0.102 24.236 1.00 91.50 91 TYR A O 1
ATOM 729 N N . ILE A 1 92 ? -11.282 -0.149 22.334 1.00 91.31 92 ILE A N 1
ATOM 730 C CA . ILE A 1 92 ? -10.734 -1.498 22.565 1.00 91.31 92 ILE A CA 1
ATOM 731 C C . ILE A 1 92 ? -9.916 -1.556 23.864 1.00 91.31 92 ILE A C 1
ATOM 733 O O . ILE A 1 92 ? -9.963 -2.553 24.580 1.00 91.31 92 ILE A O 1
ATOM 737 N N . ASN A 1 93 ? -9.194 -0.489 24.201 1.00 90.81 93 ASN A N 1
ATOM 738 C CA . ASN A 1 93 ? -8.407 -0.425 25.431 1.00 90.81 93 ASN A CA 1
ATOM 739 C C . ASN A 1 93 ? -9.246 -0.217 26.699 1.00 90.81 93 ASN A C 1
ATOM 741 O O . ASN A 1 93 ? -8.705 -0.363 27.791 1.00 90.81 93 ASN A O 1
ATOM 745 N N . SER A 1 94 ? -10.539 0.099 26.577 1.00 89.56 94 SER A N 1
ATOM 746 C CA . SER A 1 94 ? -11.445 0.194 27.728 1.00 89.56 94 SER A CA 1
ATOM 747 C C . SER A 1 94 ? -11.885 -1.169 28.276 1.00 89.56 94 SER A C 1
ATOM 749 O O . SER A 1 94 ? -12.364 -1.244 29.407 1.00 89.56 94 SER A O 1
ATOM 751 N N . PHE A 1 95 ? -11.717 -2.249 27.502 1.00 89.38 95 PHE A N 1
ATOM 752 C CA . PHE A 1 95 ? -12.060 -3.596 27.950 1.00 89.38 95 PHE A CA 1
ATOM 753 C C . PHE A 1 95 ? -11.035 -4.144 28.941 1.00 89.38 95 PHE A C 1
ATOM 755 O O . PHE A 1 95 ? -9.824 -3.962 28.787 1.00 89.38 95 PHE A O 1
ATOM 762 N N . ILE A 1 96 ? -11.537 -4.874 29.938 1.00 86.69 96 ILE A N 1
ATOM 763 C CA . ILE A 1 96 ? -10.700 -5.601 30.890 1.00 86.69 96 ILE A CA 1
ATOM 764 C C . ILE A 1 96 ? -9.963 -6.712 30.148 1.00 86.69 96 ILE A C 1
ATOM 766 O O . ILE A 1 96 ? -10.519 -7.412 29.299 1.00 86.69 96 ILE A O 1
ATOM 770 N N . ARG A 1 97 ? -8.689 -6.854 30.494 1.00 88.00 97 ARG A N 1
ATOM 771 C CA . ARG A 1 97 ? -7.802 -7.872 29.960 1.00 88.00 97 ARG A CA 1
ATOM 772 C C . ARG A 1 97 ? -7.630 -8.969 30.994 1.00 88.00 97 ARG A C 1
ATOM 774 O O . ARG A 1 97 ? -7.373 -8.682 32.160 1.00 88.00 97 ARG A O 1
ATOM 781 N N . VAL A 1 98 ? -7.785 -10.209 30.561 1.00 83.19 98 VAL A N 1
ATOM 782 C CA . VAL A 1 98 ? -7.724 -11.397 31.409 1.00 83.19 98 VAL A CA 1
ATOM 783 C C . VAL A 1 98 ? -6.520 -12.235 30.990 1.00 83.19 98 VAL A C 1
ATOM 785 O O . VAL A 1 98 ? -6.219 -12.377 29.802 1.00 83.19 98 VAL A O 1
ATOM 788 N N . GLU A 1 99 ? -5.801 -12.787 31.962 1.00 77.00 99 GLU A N 1
ATOM 789 C CA . GLU A 1 99 ? -4.753 -13.771 31.691 1.00 77.00 99 GLU A CA 1
ATOM 790 C C . GLU A 1 99 ? -5.378 -15.080 31.197 1.00 77.00 99 GLU A C 1
ATOM 792 O O . GLU A 1 99 ? -6.456 -15.471 31.647 1.00 77.00 99 GLU A O 1
ATOM 797 N N . SER A 1 100 ? -4.719 -15.807 30.286 1.00 76.00 100 SER A N 1
ATOM 798 C CA . SER A 1 100 ? -5.286 -17.091 29.864 1.00 76.00 100 SER A CA 1
ATOM 799 C C . SER A 1 100 ? -5.374 -18.067 31.041 1.00 76.00 100 SER A C 1
ATOM 801 O O . SER A 1 100 ? -4.376 -18.357 31.703 1.00 76.00 100 SER A O 1
ATOM 803 N N . HIS A 1 101 ? -6.557 -18.650 31.242 1.00 71.38 101 HIS A N 1
ATOM 804 C CA . HIS A 1 101 ? -6.831 -19.620 32.309 1.00 71.38 101 HIS A CA 1
ATOM 805 C C . HIS A 1 101 ? -5.871 -20.835 32.272 1.00 71.38 101 HIS A C 1
ATOM 807 O O . HIS A 1 101 ? -5.591 -21.445 33.301 1.00 71.38 101 HIS A O 1
ATOM 813 N N . ASN A 1 102 ? -5.310 -21.163 31.100 1.00 66.94 102 ASN A N 1
ATOM 814 C CA . ASN A 1 102 ? -4.362 -22.267 30.890 1.00 66.94 102 ASN A CA 1
ATOM 815 C C . ASN A 1 102 ? -2.958 -21.814 30.441 1.00 66.94 102 ASN A C 1
ATOM 817 O O . ASN A 1 102 ? -2.256 -22.545 29.734 1.00 66.94 102 ASN A O 1
ATOM 821 N N . SER A 1 103 ? -2.523 -20.613 30.830 1.00 60.06 103 SER A N 1
ATOM 822 C CA . SER A 1 103 ? -1.171 -20.133 30.522 1.00 60.06 103 SER A CA 1
ATOM 823 C C . SER A 1 103 ? -0.111 -21.108 31.048 1.00 60.06 103 SER A C 1
ATOM 825 O O . SER A 1 103 ? 0.026 -21.315 32.253 1.00 60.06 103 SER A O 1
ATOM 827 N N . ARG A 1 104 ? 0.705 -21.682 30.154 1.00 63.09 104 ARG A N 1
ATOM 828 C CA . ARG A 1 104 ? 2.023 -22.203 30.555 1.00 63.09 104 ARG A CA 1
ATOM 829 C C . ARG A 1 104 ? 2.816 -21.018 31.122 1.00 63.09 104 ARG A C 1
ATOM 831 O O . ARG A 1 104 ? 2.707 -19.931 30.563 1.00 63.09 104 ARG A O 1
ATOM 838 N N . LYS A 1 105 ? 3.583 -21.237 32.196 1.00 63.84 105 LYS A N 1
ATOM 839 C CA . LYS A 1 105 ? 4.203 -20.235 33.100 1.00 63.84 105 LYS A CA 1
ATOM 840 C C . LYS A 1 105 ? 4.897 -18.995 32.485 1.00 63.84 105 LYS A C 1
ATOM 842 O O . LYS A 1 105 ? 5.179 -18.077 33.240 1.00 63.84 105 LYS A O 1
ATOM 847 N N . ASP A 1 106 ? 5.130 -18.935 31.173 1.00 69.19 106 ASP A N 1
ATOM 848 C CA . ASP A 1 106 ? 5.993 -17.944 30.512 1.00 69.19 106 ASP A CA 1
ATOM 849 C C . ASP A 1 106 ? 5.278 -17.044 29.472 1.00 69.19 106 ASP A C 1
ATOM 851 O O . ASP A 1 106 ? 5.928 -16.436 28.622 1.00 69.19 106 ASP A O 1
ATOM 855 N N . SER A 1 107 ? 3.943 -16.959 29.469 1.00 74.38 107 SER A N 1
ATOM 856 C CA . SER A 1 107 ? 3.199 -16.161 28.477 1.00 74.38 107 SER A CA 1
ATOM 857 C C . SER A 1 107 ? 2.661 -14.848 29.058 1.00 74.38 107 SER A C 1
ATOM 859 O O . SER A 1 107 ? 1.640 -14.860 29.732 1.00 74.38 107 SER A O 1
ATOM 861 N N . ASN A 1 108 ? 3.244 -13.706 28.673 1.00 77.38 108 ASN A N 1
ATOM 862 C CA . ASN A 1 108 ? 2.721 -12.355 28.970 1.00 77.38 108 ASN A CA 1
ATOM 863 C C . ASN A 1 108 ? 1.554 -11.939 28.045 1.00 77.38 108 ASN A C 1
ATOM 865 O O . ASN A 1 108 ? 1.461 -10.786 27.628 1.00 77.38 108 ASN A O 1
ATOM 869 N N . ARG A 1 109 ? 0.727 -12.894 27.606 1.00 81.69 109 ARG A N 1
ATOM 870 C CA . ARG A 1 109 ? -0.383 -12.623 26.682 1.00 81.69 109 ARG A CA 1
ATOM 871 C C . ARG A 1 109 ? -1.647 -12.328 27.470 1.00 81.69 109 ARG A C 1
ATOM 873 O O . ARG A 1 109 ? -2.065 -13.135 28.294 1.00 81.69 109 ARG A O 1
ATOM 880 N N . GLU A 1 110 ? -2.255 -11.207 27.133 1.00 83.12 110 GLU A N 1
ATOM 881 C CA . GLU A 1 110 ? -3.537 -10.751 27.647 1.00 83.12 110 GLU A CA 1
ATOM 882 C C . GLU A 1 110 ? -4.645 -11.066 26.638 1.00 83.12 110 GLU A C 1
ATOM 884 O O . GLU A 1 110 ? -4.449 -10.918 25.427 1.00 83.12 110 GLU A O 1
ATOM 889 N N . TYR A 1 111 ? -5.807 -11.483 27.131 1.00 85.75 111 TYR A N 1
ATOM 890 C CA . TYR A 1 111 ? -6.961 -11.862 26.322 1.00 85.75 111 TYR A CA 1
ATOM 891 C C . TYR A 1 111 ? -8.191 -11.047 26.723 1.00 85.75 111 TYR A C 1
ATOM 893 O O . TYR A 1 111 ? -8.261 -10.492 27.817 1.00 85.75 111 TYR A O 1
ATOM 901 N N . LEU A 1 112 ? -9.159 -10.962 25.818 1.00 87.56 112 LEU A N 1
ATOM 902 C CA . LEU A 1 112 ? -10.499 -10.474 26.141 1.00 87.56 112 LEU A CA 1
ATOM 903 C C . LEU A 1 112 ? -11.304 -11.602 26.801 1.00 87.56 112 LEU A C 1
ATOM 905 O O . LEU A 1 112 ? -10.938 -12.772 26.676 1.00 87.56 112 LEU A O 1
ATOM 909 N N . GLU A 1 113 ? -12.398 -11.259 27.482 1.00 85.00 113 GLU A N 1
ATOM 910 C CA . GLU A 1 113 ? -13.316 -12.262 28.030 1.00 85.00 113 GLU A CA 1
ATOM 911 C C . GLU A 1 113 ? -13.889 -13.175 26.938 1.00 85.00 113 GLU A C 1
ATOM 913 O O . GLU A 1 113 ? -14.142 -12.741 25.812 1.00 85.00 113 GLU A O 1
ATOM 918 N N . GLU A 1 114 ? -14.114 -14.445 27.281 1.00 81.25 114 GLU A N 1
ATOM 919 C CA . GLU A 1 114 ? -14.536 -15.486 26.332 1.00 81.25 114 GLU A CA 1
ATOM 920 C C . GLU A 1 114 ? -15.897 -15.183 25.678 1.00 81.25 114 GLU A C 1
ATOM 922 O O . GLU A 1 114 ? -16.109 -15.507 24.508 1.00 81.25 114 GLU A O 1
ATOM 927 N N . ASP A 1 115 ? -16.782 -14.483 26.394 1.0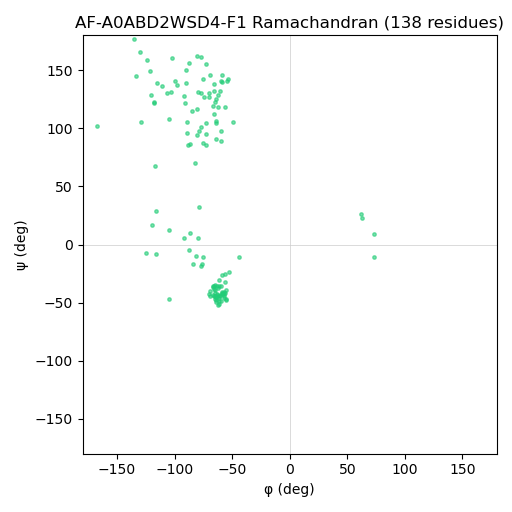0 83.31 115 ASP A N 1
ATOM 928 C CA . ASP A 1 115 ? -18.109 -14.087 25.908 1.00 83.31 115 ASP A CA 1
ATOM 929 C C . ASP A 1 115 ? -18.083 -12.828 25.016 1.00 83.31 115 ASP A C 1
ATOM 931 O O . ASP A 1 115 ? -19.078 -12.479 24.363 1.00 83.31 115 ASP A O 1
ATOM 935 N N . LEU A 1 116 ? -16.944 -12.131 24.939 1.00 87.19 116 LEU A N 1
ATOM 936 C CA . LEU A 1 116 ? -16.813 -10.883 24.197 1.00 87.19 116 LEU A CA 1
ATOM 937 C C . LEU A 1 116 ? -16.426 -11.137 22.732 1.00 87.19 116 LEU A C 1
ATOM 939 O O . LEU A 1 116 ? -15.267 -11.080 22.326 1.00 87.19 116 LEU A O 1
ATOM 943 N N . SER A 1 117 ? -17.437 -11.377 21.896 1.00 89.31 117 SER A N 1
ATOM 944 C CA . SER A 1 117 ? -17.245 -11.499 20.443 1.00 89.31 117 SER A CA 1
ATOM 945 C C . SER A 1 117 ? -16.949 -10.155 19.757 1.00 89.31 117 SER A C 1
ATOM 947 O O . SER A 1 117 ? -17.411 -9.097 20.188 1.00 89.31 117 SER A O 1
ATOM 949 N N . ILE A 1 118 ? -16.282 -10.196 18.596 1.00 88.62 118 ILE A N 1
ATOM 950 C CA . ILE A 1 118 ? -16.024 -9.010 17.749 1.00 88.62 118 ILE A CA 1
ATOM 951 C C . ILE A 1 118 ? -17.331 -8.276 17.399 1.00 88.62 118 ILE A C 1
ATOM 953 O O . ILE A 1 118 ? -17.387 -7.046 17.397 1.00 88.62 118 ILE A O 1
ATOM 957 N N . THR A 1 119 ? -18.408 -9.018 17.128 1.00 90.19 119 THR A N 1
ATOM 958 C CA . THR A 1 119 ? -19.727 -8.441 16.832 1.00 90.19 119 THR A CA 1
ATOM 959 C C . THR A 1 119 ? -20.306 -7.705 18.040 1.00 90.19 119 THR A C 1
ATOM 961 O O . THR A 1 119 ? -20.853 -6.612 17.880 1.00 90.19 119 THR A O 1
ATOM 964 N N . ALA A 1 120 ? -20.164 -8.272 19.242 1.00 89.94 120 ALA A N 1
ATOM 965 C CA . ALA A 1 120 ? -20.586 -7.620 20.477 1.00 89.94 120 ALA A CA 1
ATOM 966 C C . ALA A 1 120 ? -19.769 -6.346 20.736 1.00 89.94 120 ALA A C 1
ATOM 968 O O . ALA A 1 120 ? -20.359 -5.293 20.971 1.00 89.94 120 ALA A O 1
ATOM 969 N N . MET A 1 121 ? -18.442 -6.404 20.577 1.00 90.62 121 MET A N 1
ATOM 970 C CA . MET A 1 121 ? -17.566 -5.232 20.696 1.00 90.62 121 MET A CA 1
ATOM 971 C C . MET A 1 121 ? -17.963 -4.119 19.729 1.00 90.62 121 MET A C 1
ATOM 973 O O . MET A 1 121 ? -18.040 -2.963 20.126 1.00 90.62 121 MET A O 1
ATOM 977 N N . TYR A 1 122 ? -18.254 -4.446 18.466 1.00 92.06 122 TYR A N 1
ATOM 978 C CA . TYR A 1 122 ? -18.665 -3.437 17.491 1.00 92.06 122 TYR A CA 1
ATOM 979 C C . TYR A 1 122 ? -20.024 -2.813 17.831 1.00 92.06 122 TYR A C 1
ATOM 981 O O . TYR A 1 122 ? -20.219 -1.615 17.631 1.00 92.06 122 TYR A O 1
ATOM 989 N N . ARG A 1 123 ? -20.975 -3.596 18.360 1.00 91.50 123 ARG A N 1
ATOM 990 C CA . ARG A 1 123 ? -22.263 -3.059 18.823 1.00 91.50 123 ARG A CA 1
ATOM 991 C C . ARG A 1 123 ? -22.057 -2.046 19.948 1.00 91.50 123 ARG A C 1
ATOM 993 O O . ARG A 1 123 ? -22.539 -0.925 19.825 1.00 91.50 123 ARG A O 1
ATOM 1000 N N . LEU A 1 124 ? -21.296 -2.423 20.971 1.00 91.69 124 LEU A N 1
ATOM 1001 C CA . LEU A 1 124 ? -21.021 -1.559 22.116 1.00 91.69 124 LEU A CA 1
ATOM 1002 C C . LEU A 1 124 ? -20.178 -0.329 21.721 1.00 91.69 124 LEU A C 1
ATOM 1004 O O . LEU A 1 124 ? -20.433 0.773 22.194 1.00 91.69 124 LEU A O 1
ATOM 1008 N N . TYR A 1 125 ? -19.240 -0.477 20.778 1.00 92.75 125 TYR A N 1
ATOM 1009 C CA . TYR A 1 125 ? -18.481 0.641 20.208 1.00 92.75 125 TYR A CA 1
ATOM 1010 C C . TYR A 1 125 ? -19.391 1.679 19.551 1.00 92.75 125 TYR A C 1
ATOM 1012 O O . TYR A 1 125 ? -19.166 2.875 19.709 1.00 92.75 125 TYR A O 1
ATOM 1020 N N . LYS A 1 126 ? -20.416 1.244 18.806 1.00 91.62 126 LYS A N 1
ATOM 1021 C CA . LYS A 1 126 ? -21.364 2.167 18.165 1.00 91.62 126 LYS A CA 1
ATOM 1022 C C . LYS A 1 126 ? -22.141 2.984 19.191 1.00 91.62 126 LYS A C 1
ATOM 1024 O O . LYS A 1 126 ? -22.300 4.183 18.991 1.00 91.62 126 LYS A O 1
ATOM 1029 N N . GLU A 1 127 ? -22.594 2.338 20.263 1.00 92.56 127 GLU A N 1
ATOM 1030 C CA . GLU A 1 127 ? -23.295 2.992 21.373 1.00 92.56 127 GLU A CA 1
ATOM 1031 C C . GLU A 1 127 ? -22.372 4.012 22.057 1.00 92.56 127 GLU A C 1
ATOM 1033 O O . GLU A 1 127 ? -22.688 5.200 22.097 1.00 92.56 127 GLU A O 1
ATOM 1038 N N . TRP A 1 128 ? -21.165 3.591 22.445 1.00 93.38 128 TRP A N 1
ATOM 1039 C CA . TRP A 1 128 ? -20.156 4.470 23.043 1.00 93.38 128 TRP A CA 1
ATOM 1040 C C . TRP A 1 128 ? -19.772 5.644 22.132 1.00 93.38 128 TRP A C 1
ATOM 1042 O O . TRP A 1 128 ? -19.659 6.785 22.582 1.00 93.38 128 TRP A O 1
ATOM 1052 N N . ALA A 1 129 ? -19.586 5.401 20.834 1.00 90.94 129 ALA A N 1
ATOM 1053 C CA . ALA A 1 129 ? -19.241 6.446 19.878 1.00 90.94 129 ALA A CA 1
ATOM 1054 C C . ALA A 1 129 ? -20.381 7.462 19.723 1.00 90.94 129 ALA A C 1
ATOM 1056 O O . ALA A 1 129 ? -20.112 8.658 19.637 1.00 90.94 129 ALA A O 1
ATOM 1057 N N . GL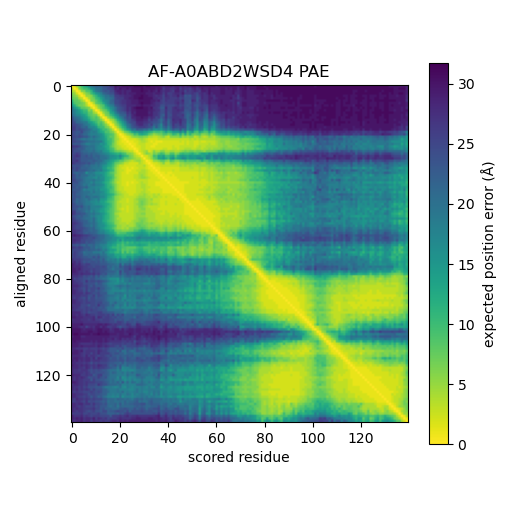N A 1 130 ? -21.639 7.010 19.738 1.00 90.62 130 GLN A N 1
ATOM 1058 C CA . GLN A 1 130 ? -22.807 7.886 19.692 1.00 90.62 130 GLN A CA 1
ATOM 1059 C C . GLN A 1 130 ? -22.909 8.764 20.947 1.00 90.62 130 GLN A C 1
ATOM 1061 O O . GLN A 1 130 ? -23.127 9.968 20.824 1.00 90.62 130 GLN A O 1
ATOM 1066 N N . GLU A 1 131 ? -22.697 8.194 22.133 1.00 91.31 131 GLU A N 1
ATOM 1067 C CA . GLU A 1 131 ? -22.705 8.929 23.407 1.00 91.31 131 GLU A CA 1
ATOM 1068 C C . GLU A 1 131 ? -21.593 9.983 23.489 1.00 91.31 131 GLU A C 1
ATOM 1070 O O . GLU A 1 131 ? -21.798 11.071 24.022 1.00 91.31 131 GLU A O 1
ATOM 1075 N N . ASN A 1 132 ? -20.427 9.691 22.908 1.00 88.31 132 ASN A N 1
ATOM 1076 C CA . ASN A 1 132 ? -19.264 10.579 22.916 1.00 88.31 132 ASN A CA 1
ATOM 1077 C C . ASN A 1 132 ? -19.195 11.515 21.693 1.00 88.31 132 ASN A C 1
ATOM 1079 O O . ASN A 1 132 ? -18.197 12.214 21.512 1.00 88.31 132 ASN A O 1
ATOM 1083 N N . GLY A 1 133 ? -20.216 11.521 20.825 1.00 87.31 133 GLY A N 1
ATOM 1084 C CA . GLY A 1 133 ? -20.244 12.349 19.612 1.00 87.31 133 GLY A CA 1
ATOM 1085 C C . GLY A 1 133 ? -19.129 12.029 18.604 1.00 87.31 133 GLY A C 1
ATOM 1086 O O . GLY A 1 133 ? -18.716 12.899 17.836 1.00 87.31 133 GLY A O 1
ATOM 1087 N N . LYS A 1 134 ? -18.611 10.796 18.612 1.00 86.25 134 LYS A N 1
ATOM 1088 C CA . LYS A 1 134 ? -17.513 10.324 17.756 1.00 86.25 134 LYS A CA 1
ATOM 1089 C C . LYS A 1 134 ? -18.042 9.735 16.447 1.00 86.25 134 LYS A C 1
ATOM 1091 O O . LYS A 1 134 ? -19.130 9.167 16.375 1.00 86.25 134 LYS A O 1
ATOM 1096 N N . THR A 1 135 ? -17.245 9.840 15.384 1.00 83.06 135 THR A N 1
ATOM 1097 C CA . THR A 1 135 ? -17.579 9.233 14.090 1.00 83.06 135 THR A CA 1
ATOM 1098 C C . THR A 1 135 ? -17.387 7.718 14.138 1.00 83.06 135 THR A C 1
ATOM 1100 O O . THR A 1 135 ? -16.320 7.221 14.502 1.00 83.06 135 THR A O 1
ATOM 1103 N N . VAL A 1 136 ? -18.430 6.980 13.756 1.00 82.19 136 VAL A N 1
ATOM 1104 C CA . VAL A 1 136 ? -18.436 5.513 13.745 1.00 82.19 136 VAL A CA 1
ATOM 1105 C C . VAL A 1 136 ? -17.714 4.989 12.503 1.00 82.19 136 VAL A C 1
ATOM 1107 O O . VAL A 1 136 ? -18.014 5.395 11.379 1.00 82.19 136 VAL A O 1
ATOM 1110 N N . ALA A 1 137 ? -16.802 4.035 12.691 1.00 78.94 137 ALA A N 1
ATOM 1111 C CA . ALA A 1 137 ? -16.228 3.269 11.587 1.00 78.94 137 ALA A CA 1
ATOM 1112 C C . ALA A 1 137 ? -17.310 2.423 10.883 1.00 78.94 137 ALA A C 1
ATOM 1114 O O . ALA A 1 137 ? -18.000 1.624 11.525 1.00 78.94 137 ALA A O 1
ATOM 1115 N N . SER A 1 138 ? -17.464 2.572 9.562 1.00 70.94 138 SER A N 1
ATOM 1116 C CA . SER A 1 138 ? -18.399 1.741 8.793 1.00 70.94 138 SER A CA 1
ATOM 1117 C C . SER A 1 138 ? -17.890 0.303 8.712 1.00 70.94 138 SER A C 1
ATOM 1119 O O . SER A 1 138 ? -16.747 0.081 8.309 1.00 70.94 138 SER A O 1
ATOM 1121 N N . GLN A 1 139 ? -18.748 -0.663 9.026 1.00 58.81 139 GLN A N 1
ATOM 1122 C CA . GLN A 1 139 ? -18.489 -2.070 8.734 1.00 58.81 139 GLN A CA 1
ATOM 1123 C C . GLN A 1 139 ? -18.449 -2.253 7.203 1.00 58.81 139 GLN A C 1
ATOM 1125 O O . GLN A 1 139 ? -19.382 -1.831 6.519 1.00 58.81 139 GLN A O 1
ATOM 1130 N N . VAL A 1 140 ? -17.331 -2.770 6.679 1.00 47.53 140 VAL A N 1
ATOM 1131 C CA . VAL A 1 140 ? -17.116 -3.046 5.241 1.00 47.53 140 VAL A CA 1
ATOM 1132 C C . VAL A 1 140 ? -17.809 -4.338 4.842 1.00 47.53 140 VAL A C 1
ATOM 1134 O O . VAL A 1 140 ? -17.743 -5.294 5.647 1.00 47.53 140 VAL A O 1
#

Secondary structure (DSSP, 8-state):
-----------------------EEEESSSS-EEEE-HHHHHHHHT--HHHHHHHHHHHHTT-------TT--TTT-----HHHHHHHHHHHHTSPPEE-TT--TT---EE--TT--HHHHHHHHHHHHHHTTPPPPPP-

Radius of gyration: 30.43 Å; Cα contacts (8 Å, |Δi|>4): 67; chains: 1; bounding box: 57×46×73 Å

Foldseek 3Di:
DDDPPPDDPDDPDPDPDPDDDDWDWDDPDPPDIDTDDPVCRCVVVVHDPVVVVVVVVCVVVVNPDPDDCPPPDPPPPPDDDPQQVVLLVVLVVVADWDDPPPDDPPDPDTDGDPPDDPVNSLVVSVVVCVVVVHDRDDDD

Solvent-accessible surface area (backbone atoms only — not comparable to full-atom values): 9471 Å² total; per-residue (Å²): 138,86,81,82,77,77,80,74,92,77,76,98,67,88,79,81,77,79,88,70,95,78,89,42,70,45,81,75,50,102,87,42,68,43,80,49,55,69,67,56,55,31,63,76,70,72,50,58,73,66,57,57,51,52,54,52,52,34,52,73,70,68,44,81,74,79,72,87,57,80,94,63,53,83,88,70,57,81,73,75,55,67,70,46,52,51,55,51,51,56,55,61,67,70,54,73,70,38,69,57,94,80,59,63,98,83,63,95,57,74,36,69,57,92,87,67,43,74,70,56,51,53,54,53,47,48,53,53,25,59,77,67,75,46,76,72,80,78,87,129

Organism: NCBI:txid54128

Sequence (140 aa):
MSEDRRQNPLANQAGKEKNHNRLYTLPYDDSEKIKVCQTMFVNTLGISRSVVNTVMNKLKNGEVDLIDKRGKNEKTAKKIPLTTTENVIEYINSFIRVESHNSRKDSNREYLEEDLSITAMYRLYKEWAQENGKTVASQV

Mean predicted aligned error: 15.42 Å